Protein AF-A0A3D5CQK2-F1 (afdb_monomer)

Solvent-accessible surface area (backbone atoms only — not comparable to full-atom values): 5009 Å² total; per-residue (Å²): 112,69,68,62,52,50,52,53,48,52,52,50,51,50,52,46,52,52,44,53,65,49,51,35,66,54,27,60,74,37,90,89,38,42,69,60,22,73,66,38,76,58,35,52,73,76,72,50,62,82,87,41,76,71,49,64,73,43,48,68,57,54,51,52,44,51,53,49,49,50,53,53,52,50,51,50,48,52,55,54,49,60,63,62,71,64,127

Mean predicted aligned error: 10.71 Å

Radius of gyration: 16.51 Å; Cα contacts (8 Å, |Δi|>4): 35; chains: 1; bounding box: 40×27×44 Å

Foldseek 3Di:
DVVVVVVVVVVVVVVVVVCLVVVLVVLCVDPPSVVVSLLRLVSCVVPPDPVDPVVVVCVVVNVVSVVVCVVVVVVVVVVVVVVVPPD

Structure (mmCIF, N/CA/C/O backbone):
data_AF-A0A3D5CQK2-F1
#
_entry.id   AF-A0A3D5CQK2-F1
#
loop_
_atom_site.group_PDB
_atom_site.id
_atom_site.type_symbol
_atom_site.label_atom_id
_atom_site.label_alt_id
_atom_site.label_comp_id
_atom_site.label_asym_id
_atom_site.label_entity_id
_atom_site.label_seq_id
_atom_site.pdbx_PDB_ins_code
_atom_site.Cartn_x
_atom_site.Cartn_y
_atom_site.Cartn_z
_atom_site.occupancy
_atom_site.B_iso_or_equiv
_atom_site.auth_seq_id
_atom_site.auth_comp_id
_atom_site.auth_asym_id
_atom_site.auth_atom_id
_atom_site.pdbx_PDB_model_num
ATOM 1 N N . PHE A 1 1 ? 12.023 7.290 -28.423 1.00 53.47 1 PHE A N 1
ATOM 2 C CA . PHE A 1 1 ? 12.448 6.680 -27.144 1.00 53.47 1 PHE A CA 1
ATOM 3 C C . PHE A 1 1 ? 11.596 7.199 -25.984 1.00 53.47 1 PHE A C 1
ATOM 5 O O . PHE A 1 1 ? 10.880 6.400 -25.397 1.00 53.47 1 PHE A O 1
ATOM 12 N N . ILE A 1 2 ? 11.550 8.522 -25.759 1.00 55.22 2 ILE A N 1
ATOM 13 C CA . ILE A 1 2 ? 10.735 9.178 -24.711 1.00 55.22 2 ILE A CA 1
ATOM 14 C C . ILE A 1 2 ? 9.243 8.811 -24.801 1.00 55.22 2 ILE A C 1
ATOM 16 O O . ILE A 1 2 ? 8.651 8.396 -23.819 1.00 55.22 2 ILE A O 1
ATOM 20 N N . THR A 1 3 ? 8.631 8.845 -25.988 1.00 57.66 3 THR A N 1
ATOM 21 C CA . THR A 1 3 ? 7.197 8.529 -26.143 1.00 57.66 3 THR A CA 1
ATOM 22 C C . THR A 1 3 ? 6.856 7.088 -25.751 1.00 57.66 3 THR A C 1
ATOM 24 O O . THR A 1 3 ? 5.823 6.841 -25.143 1.00 57.66 3 THR A O 1
ATOM 27 N N . ARG A 1 4 ? 7.755 6.132 -26.035 1.00 58.03 4 ARG A N 1
ATOM 28 C CA . ARG A 1 4 ? 7.568 4.716 -25.680 1.00 58.03 4 ARG A CA 1
ATOM 29 C C . ARG A 1 4 ? 7.713 4.498 -24.172 1.00 58.03 4 ARG A C 1
ATOM 31 O O . ARG A 1 4 ? 6.938 3.731 -23.614 1.00 58.03 4 ARG A O 1
ATOM 38 N N . SER A 1 5 ? 8.643 5.192 -23.508 1.00 67.62 5 SER A N 1
ATOM 39 C CA . SER A 1 5 ? 8.762 5.124 -22.045 1.00 67.62 5 SER A CA 1
ATOM 40 C C . SER A 1 5 ? 7.592 5.814 -21.346 1.00 67.62 5 SER A C 1
ATOM 42 O O . SER A 1 5 ? 7.105 5.298 -20.347 1.00 67.62 5 SER A O 1
ATOM 44 N N . THR A 1 6 ? 7.081 6.923 -21.887 1.00 71.44 6 THR A N 1
ATOM 45 C CA . THR A 1 6 ? 5.912 7.618 -21.329 1.00 71.44 6 THR A CA 1
ATOM 46 C C . THR A 1 6 ? 4.642 6.780 -21.450 1.00 71.44 6 THR A C 1
ATOM 48 O O . THR A 1 6 ? 3.908 6.662 -20.477 1.00 71.44 6 THR A O 1
ATOM 51 N N . SER A 1 7 ? 4.391 6.138 -22.595 1.00 73.00 7 SER A N 1
ATOM 52 C CA . SER A 1 7 ? 3.224 5.258 -22.756 1.00 73.00 7 SER A CA 1
ATOM 53 C C . SER A 1 7 ? 3.285 4.024 -21.853 1.00 73.00 7 SER A C 1
ATOM 55 O O . SER A 1 7 ? 2.274 3.644 -21.270 1.00 73.00 7 SER A O 1
ATOM 57 N N . VAL A 1 8 ? 4.466 3.416 -21.700 1.00 77.62 8 VAL A N 1
ATOM 58 C CA . VAL A 1 8 ? 4.661 2.287 -20.775 1.00 77.62 8 VAL A CA 1
ATOM 59 C C . VAL A 1 8 ? 4.488 2.736 -19.323 1.00 77.62 8 VAL A C 1
ATOM 61 O O . VAL A 1 8 ? 3.829 2.039 -18.557 1.00 77.62 8 VAL A O 1
ATOM 64 N N . SER A 1 9 ? 4.997 3.918 -18.965 1.00 75.31 9 SER A N 1
ATOM 65 C CA . SER A 1 9 ? 4.789 4.522 -17.645 1.00 75.31 9 SER A CA 1
ATOM 66 C C . SER A 1 9 ? 3.304 4.756 -17.362 1.00 75.31 9 SER A C 1
ATOM 68 O O . SER A 1 9 ? 2.810 4.320 -16.333 1.00 75.31 9 SER A O 1
ATOM 70 N N . LEU A 1 10 ? 2.556 5.324 -18.315 1.00 82.69 10 LEU A N 1
ATOM 71 C CA . LEU A 1 10 ? 1.111 5.541 -18.179 1.00 82.69 10 LEU A CA 1
ATOM 72 C C . LEU A 1 10 ? 0.334 4.234 -17.982 1.00 82.69 10 LEU A C 1
ATOM 74 O O . LEU A 1 10 ? -0.539 4.172 -17.121 1.00 82.69 10 LEU A O 1
ATOM 78 N N . LEU A 1 11 ? 0.658 3.185 -18.744 1.00 83.62 11 LEU A N 1
ATOM 79 C CA . LEU A 1 11 ? 0.026 1.872 -18.587 1.00 83.62 11 LEU A CA 1
ATOM 80 C C . LEU A 1 11 ? 0.344 1.245 -17.226 1.00 83.62 11 LEU A C 1
ATOM 82 O O . LEU A 1 11 ? -0.553 0.714 -16.577 1.00 83.62 11 LEU A O 1
ATOM 86 N N . LEU A 1 12 ? 1.596 1.326 -16.774 1.00 78.44 12 LEU A N 1
ATOM 87 C CA . LEU A 1 12 ? 2.007 0.825 -15.462 1.00 78.44 12 LEU A CA 1
ATOM 88 C C . LEU A 1 12 ? 1.360 1.613 -14.323 1.00 78.44 12 LEU A C 1
ATOM 90 O O . LEU A 1 12 ? 0.873 1.000 -13.380 1.00 78.44 12 LEU A O 1
ATOM 94 N N . SER A 1 13 ? 1.294 2.941 -14.418 1.00 76.06 13 SER A N 1
ATOM 95 C CA . SER A 1 13 ? 0.593 3.783 -13.446 1.00 76.06 13 SER A CA 1
ATOM 96 C C . SER A 1 13 ? -0.900 3.470 -13.411 1.00 76.06 13 SER A C 1
ATOM 98 O O . SER A 1 13 ? -1.476 3.378 -12.334 1.00 76.06 13 SER A O 1
ATOM 100 N N . PHE A 1 14 ? -1.527 3.241 -14.566 1.00 82.69 14 PHE A N 1
ATOM 101 C CA . PHE A 1 14 ? -2.931 2.844 -14.631 1.00 82.69 14 PHE A CA 1
ATOM 102 C C . PHE A 1 14 ? -3.174 1.469 -13.994 1.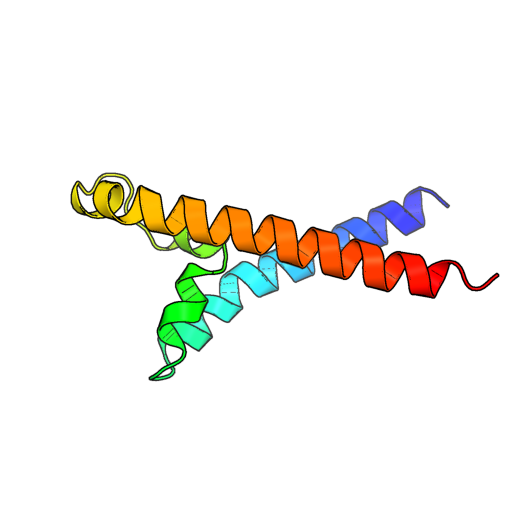00 82.69 14 PHE A C 1
ATOM 104 O O . PHE A 1 14 ? -4.092 1.314 -13.191 1.00 82.69 14 PHE A O 1
ATOM 111 N N . LEU A 1 15 ? -2.331 0.477 -14.300 1.00 80.56 15 LEU A N 1
ATOM 112 C CA . LEU A 1 15 ? -2.398 -0.847 -13.675 1.00 80.56 15 LEU A CA 1
ATOM 113 C C . LEU A 1 15 ? -2.129 -0.787 -12.170 1.00 80.56 15 LEU A C 1
ATOM 115 O O . LEU A 1 15 ? -2.768 -1.517 -11.418 1.00 80.56 15 LEU A O 1
ATOM 119 N N . TYR A 1 16 ? -1.220 0.088 -11.737 1.00 75.56 16 TYR A N 1
ATOM 120 C CA . TYR A 1 16 ? -0.952 0.340 -10.328 1.00 75.56 16 TYR A CA 1
ATOM 121 C C . TYR A 1 16 ? -2.206 0.866 -9.629 1.00 75.56 16 TYR A C 1
ATOM 123 O O . TYR A 1 16 ? -2.652 0.209 -8.698 1.00 75.56 16 TYR A O 1
ATOM 131 N N . ILE A 1 17 ? -2.831 1.932 -10.148 1.00 76.50 17 ILE A N 1
ATOM 132 C CA . ILE A 1 17 ? -4.074 2.518 -9.606 1.00 76.50 17 ILE A CA 1
ATOM 133 C C . ILE A 1 17 ? -5.205 1.479 -9.555 1.00 76.50 17 ILE A C 1
ATOM 135 O O . ILE A 1 17 ? -5.916 1.354 -8.562 1.00 76.50 17 ILE A O 1
ATOM 139 N N . MET A 1 18 ? -5.377 0.689 -10.618 1.00 78.44 18 MET A N 1
ATOM 140 C CA . MET A 1 18 ? -6.377 -0.384 -10.639 1.00 78.44 18 MET A CA 1
ATOM 141 C C . MET A 1 18 ? -6.069 -1.459 -9.588 1.00 78.44 18 MET A C 1
ATOM 143 O O . MET A 1 18 ? -6.962 -1.917 -8.879 1.00 78.44 18 MET A O 1
ATOM 147 N N . GLY A 1 19 ? -4.807 -1.859 -9.449 1.00 75.19 19 GLY A N 1
ATOM 148 C CA . GLY A 1 19 ? -4.387 -2.805 -8.422 1.00 75.19 19 GLY A CA 1
ATOM 149 C C . GLY A 1 19 ? -4.685 -2.277 -7.020 1.00 75.19 19 GLY A C 1
ATOM 150 O O . GLY A 1 19 ? -5.351 -2.949 -6.237 1.00 75.19 19 GLY A O 1
ATOM 151 N N . THR A 1 20 ? -4.259 -1.059 -6.713 1.00 71.94 20 THR A N 1
ATOM 152 C CA . THR A 1 20 ? -4.420 -0.444 -5.392 1.00 71.94 20 THR A CA 1
ATOM 153 C C . THR A 1 20 ? -5.869 -0.091 -5.059 1.00 71.94 20 THR A C 1
ATOM 155 O O . THR A 1 20 ? -6.226 -0.111 -3.885 1.00 71.94 20 THR A O 1
ATOM 158 N N . ALA A 1 21 ? -6.740 0.117 -6.049 1.00 69.44 21 ALA A N 1
ATOM 159 C CA . ALA A 1 21 ? -8.173 0.311 -5.824 1.00 69.44 21 ALA A CA 1
ATOM 160 C C . ALA A 1 21 ? -8.934 -1.001 -5.537 1.00 69.44 21 ALA A C 1
ATOM 162 O O . ALA A 1 21 ? -9.822 -1.029 -4.680 1.00 69.44 21 ALA A O 1
ATOM 163 N N . PHE A 1 22 ? -8.611 -2.095 -6.241 1.00 74.94 22 PHE A N 1
ATOM 164 C CA . PHE A 1 22 ? -9.390 -3.342 -6.183 1.00 74.94 22 PHE A CA 1
ATOM 165 C C . PHE A 1 22 ? -8.836 -4.384 -5.203 1.00 74.94 22 PHE A C 1
ATOM 167 O O . PHE A 1 22 ? -9.612 -5.067 -4.530 1.00 74.94 22 PHE A O 1
ATOM 174 N N . ILE A 1 23 ? -7.511 -4.520 -5.104 1.00 74.75 23 ILE A N 1
ATOM 175 C CA . ILE A 1 23 ? -6.851 -5.541 -4.273 1.00 74.75 23 ILE A CA 1
ATOM 176 C C . ILE A 1 23 ? -7.230 -5.413 -2.783 1.00 74.75 23 ILE A C 1
ATOM 178 O O . ILE A 1 23 ? -7.578 -6.435 -2.180 1.00 74.75 23 ILE A O 1
ATOM 182 N N . PRO A 1 24 ? -7.271 -4.208 -2.176 1.00 70.81 24 PRO A N 1
ATOM 183 C CA . PRO A 1 24 ? -7.692 -4.069 -0.782 1.00 70.81 24 PRO A CA 1
ATOM 184 C C . PRO A 1 24 ? -9.146 -4.503 -0.553 1.00 70.81 24 PRO A C 1
ATOM 186 O O . PRO A 1 24 ? -9.455 -5.133 0.455 1.00 70.81 24 PRO A O 1
ATOM 189 N N . GLY A 1 25 ? -10.041 -4.262 -1.515 1.00 70.81 25 GLY A N 1
ATOM 190 C CA . GLY A 1 25 ? -11.431 -4.721 -1.434 1.00 70.81 25 GLY A CA 1
ATOM 191 C C . GLY A 1 25 ? -11.574 -6.250 -1.419 1.00 70.81 25 GLY A C 1
ATOM 192 O O . GLY A 1 25 ? -12.547 -6.777 -0.875 1.00 70.81 25 GLY A O 1
ATOM 193 N N . VAL A 1 26 ? -10.604 -6.976 -1.984 1.00 75.44 26 VAL A N 1
ATOM 194 C CA . VAL A 1 26 ? -10.535 -8.445 -1.927 1.00 75.44 26 VAL A CA 1
ATOM 195 C C . VAL A 1 26 ? -9.960 -8.908 -0.588 1.00 75.44 26 VAL A C 1
ATOM 197 O O . VAL A 1 26 ? -10.534 -9.796 0.041 1.00 75.44 26 VAL A O 1
ATOM 200 N N . PHE A 1 27 ? -8.876 -8.289 -0.111 1.00 76.31 27 PHE A N 1
ATOM 201 C CA . PHE A 1 27 ? -8.255 -8.639 1.173 1.00 76.31 27 PHE A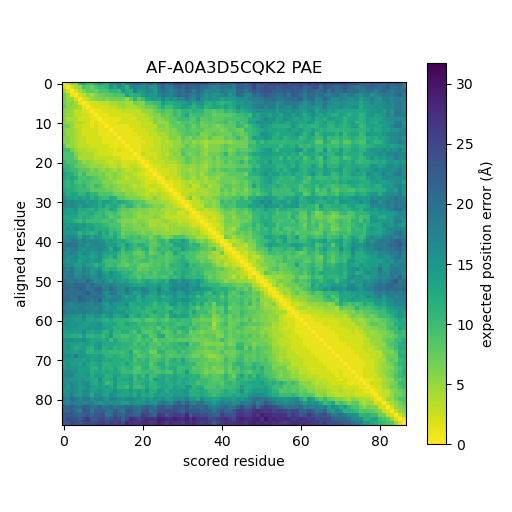 CA 1
ATOM 202 C C . PHE A 1 27 ? -9.166 -8.379 2.378 1.00 76.31 27 PHE A C 1
ATOM 204 O O . PHE A 1 27 ? -9.141 -9.161 3.324 1.00 76.31 27 PHE A O 1
ATOM 211 N N . ALA A 1 28 ? -10.044 -7.374 2.306 1.00 72.25 28 ALA A N 1
ATOM 212 C CA . ALA A 1 28 ? -11.052 -7.099 3.335 1.00 72.25 28 ALA A CA 1
ATOM 213 C C . ALA A 1 28 ? -12.046 -8.257 3.540 1.00 72.25 28 ALA A C 1
ATOM 215 O O . ALA A 1 28 ? -12.654 -8.377 4.598 1.00 72.25 28 ALA A O 1
ATOM 216 N N . LYS A 1 29 ? -12.244 -9.106 2.524 1.00 78.31 29 LYS A N 1
ATOM 217 C CA . LYS A 1 29 ? -13.209 -10.216 2.563 1.00 78.31 29 LYS A CA 1
ATOM 218 C C . LYS A 1 29 ? -12.595 -11.528 3.054 1.00 78.31 29 LYS A C 1
ATOM 220 O O . LYS A 1 29 ? -13.324 -12.499 3.257 1.00 78.31 29 LYS A O 1
ATOM 225 N N . ILE A 1 30 ? -11.274 -11.582 3.217 1.00 80.81 30 ILE A N 1
ATOM 226 C CA . ILE A 1 30 ? -10.541 -12.791 3.591 1.00 80.81 30 ILE A CA 1
ATOM 227 C C . ILE A 1 30 ? -10.108 -12.671 5.053 1.00 80.81 30 ILE A C 1
ATOM 229 O O . ILE A 1 30 ? -9.241 -11.866 5.393 1.00 80.81 30 ILE A O 1
ATOM 233 N N . LYS A 1 31 ? -10.666 -13.530 5.916 1.00 71.50 31 LYS A N 1
ATOM 234 C CA . LYS A 1 31 ? -10.288 -13.592 7.334 1.00 71.50 31 LYS A CA 1
ATOM 235 C C . LYS A 1 31 ? -8.780 -13.818 7.479 1.00 71.50 31 LYS A C 1
ATOM 237 O O . LYS A 1 31 ? -8.246 -14.802 6.974 1.00 71.50 31 LYS A O 1
ATOM 242 N N . GLY A 1 32 ? -8.113 -12.907 8.186 1.00 74.94 32 GLY A N 1
ATOM 243 C CA . GLY A 1 32 ? -6.667 -12.938 8.433 1.00 74.94 32 GLY A CA 1
ATOM 244 C C . GLY A 1 32 ? -5.822 -12.102 7.467 1.00 74.94 32 GLY A C 1
ATOM 245 O O . GLY A 1 32 ? -4.679 -11.805 7.800 1.00 74.94 32 GLY A O 1
ATOM 246 N N . LEU A 1 33 ? -6.366 -11.665 6.324 1.00 75.31 33 LEU A N 1
ATOM 247 C CA . LEU A 1 33 ? -5.695 -10.731 5.404 1.00 75.31 33 LEU A CA 1
ATOM 248 C C . LEU A 1 33 ? -6.256 -9.305 5.494 1.00 75.31 33 LEU A C 1
ATOM 250 O O . LEU A 1 33 ? -5.742 -8.404 4.840 1.00 75.31 33 LEU A O 1
ATOM 254 N N . GLU A 1 34 ? -7.251 -9.072 6.349 1.00 69.56 34 GLU A N 1
ATOM 255 C CA . GLU A 1 34 ? -7.862 -7.756 6.568 1.00 69.56 34 GLU A CA 1
ATOM 256 C C . GLU A 1 34 ? -6.819 -6.680 6.902 1.00 69.56 34 GLU A C 1
ATOM 258 O O . GLU A 1 34 ? -6.924 -5.557 6.423 1.00 69.56 34 GLU A O 1
ATOM 263 N N . PHE A 1 35 ? -5.748 -7.025 7.625 1.00 71.44 35 PHE A N 1
ATOM 264 C CA . PHE A 1 35 ? -4.693 -6.066 7.950 1.00 71.44 35 PHE A CA 1
ATOM 265 C C . PHE A 1 35 ? -3.961 -5.540 6.708 1.00 71.44 35 PHE A C 1
ATOM 267 O O . PHE A 1 35 ? -3.552 -4.388 6.724 1.00 71.44 35 PHE A O 1
ATOM 274 N N . LEU A 1 36 ? -3.816 -6.335 5.635 1.00 71.75 36 LEU A N 1
ATOM 275 C CA . LEU A 1 36 ? -3.138 -5.928 4.392 1.00 71.75 36 LEU A CA 1
ATOM 276 C C . LEU A 1 36 ? -3.900 -4.834 3.650 1.00 71.75 36 LEU A C 1
ATOM 278 O O . LEU A 1 36 ? -3.302 -4.110 2.860 1.00 71.75 36 LEU A O 1
ATOM 282 N N . THR A 1 37 ? -5.202 -4.689 3.899 1.00 70.06 37 THR A N 1
ATOM 283 C CA . THR A 1 37 ? -5.996 -3.609 3.299 1.00 70.06 37 THR A CA 1
ATOM 284 C C . THR A 1 37 ? -5.456 -2.244 3.701 1.00 70.06 37 THR A C 1
ATOM 286 O O . THR A 1 37 ? -5.325 -1.357 2.865 1.00 70.06 37 THR A O 1
ATOM 289 N N . GLU A 1 38 ? -5.022 -2.114 4.949 1.00 66.00 38 GLU A N 1
ATOM 290 C CA . GLU A 1 38 ? -4.449 -0.898 5.514 1.00 66.00 38 GLU A CA 1
ATOM 291 C C . GLU A 1 38 ? -2.993 -0.648 5.083 1.00 66.00 38 GLU A C 1
ATOM 293 O O . GLU A 1 38 ? -2.419 0.385 5.419 1.00 66.00 38 GLU A O 1
ATOM 298 N N . TRP A 1 39 ? -2.369 -1.564 4.336 1.00 66.12 39 TRP A N 1
ATOM 299 C CA . TRP A 1 39 ? -1.002 -1.384 3.831 1.00 66.12 39 TRP A CA 1
ATOM 300 C C . TRP A 1 39 ? -0.929 -0.642 2.499 1.00 66.12 39 TRP A C 1
ATOM 302 O O . TRP A 1 39 ? 0.146 -0.183 2.109 1.00 66.12 39 TRP A O 1
ATOM 312 N N . PHE A 1 40 ? -2.061 -0.485 1.815 1.00 65.88 40 PHE A N 1
ATOM 313 C CA . PHE A 1 40 ? -2.136 0.321 0.605 1.00 65.88 40 PHE A CA 1
ATOM 314 C C . PHE A 1 40 ? -2.583 1.737 0.970 1.00 65.88 40 PHE A C 1
ATOM 316 O O . PHE A 1 40 ? -3.625 1.953 1.585 1.00 65.88 40 PHE A O 1
ATOM 323 N N . THR A 1 41 ? -1.777 2.728 0.598 1.00 59.31 41 THR A N 1
ATOM 324 C CA . THR A 1 41 ? -2.010 4.137 0.947 1.00 59.31 41 THR A CA 1
ATOM 325 C C . THR A 1 41 ? -3.324 4.666 0.365 1.00 59.31 41 THR A C 1
ATOM 327 O O . THR A 1 41 ? -4.000 5.476 0.992 1.00 59.31 41 THR A O 1
ATOM 330 N N . GLU A 1 42 ? -3.726 4.170 -0.808 1.00 57.50 42 GLU A N 1
ATOM 331 C CA . GLU A 1 42 ? -5.001 4.527 -1.440 1.00 57.50 42 GLU A CA 1
ATOM 332 C C . GLU A 1 42 ? -6.225 3.975 -0.700 1.00 57.50 42 GLU A C 1
ATOM 334 O O . GLU A 1 42 ? -7.296 4.571 -0.793 1.00 57.50 42 GLU A O 1
ATOM 339 N N . THR A 1 43 ? -6.094 2.904 0.091 1.00 61.31 43 THR A N 1
ATOM 340 C CA . THR A 1 43 ? -7.225 2.380 0.870 1.00 61.31 43 THR A CA 1
ATOM 341 C C . THR A 1 43 ? -7.659 3.364 1.941 1.00 61.31 43 THR A C 1
ATOM 343 O O . THR A 1 43 ? -8.849 3.555 2.157 1.00 61.31 43 THR A O 1
ATOM 346 N N . TRP A 1 44 ? -6.700 4.038 2.573 1.00 62.84 44 TRP A N 1
ATOM 347 C CA . TRP A 1 44 ? -6.990 5.097 3.535 1.00 62.84 44 TRP A CA 1
ATOM 348 C C . TRP A 1 44 ? -7.736 6.253 2.873 1.00 62.84 44 TRP A C 1
ATOM 350 O O . TRP A 1 44 ? -8.687 6.792 3.419 1.00 62.84 44 TRP A O 1
ATOM 360 N N . LEU A 1 45 ? -7.343 6.601 1.649 1.00 63.47 45 LEU A N 1
ATOM 361 C CA . LEU A 1 45 ? -7.947 7.701 0.901 1.00 63.47 45 LEU A CA 1
ATOM 362 C C . LEU A 1 45 ? -9.372 7.380 0.416 1.00 63.47 45 LEU A C 1
ATOM 364 O O . LEU A 1 45 ? -10.198 8.282 0.324 1.00 63.47 45 LEU A O 1
ATOM 368 N N . MET A 1 46 ? -9.658 6.109 0.124 1.00 63.72 46 MET A N 1
ATOM 369 C CA . MET A 1 46 ? -10.936 5.660 -0.444 1.00 63.72 46 MET A CA 1
ATOM 370 C C . MET A 1 46 ? -11.937 5.129 0.591 1.00 63.72 46 MET A C 1
ATOM 372 O O . MET A 1 46 ? -13.141 5.187 0.350 1.00 63.72 46 MET A O 1
ATOM 376 N N . TYR A 1 47 ? -11.466 4.585 1.716 1.00 64.06 47 TYR A N 1
ATOM 377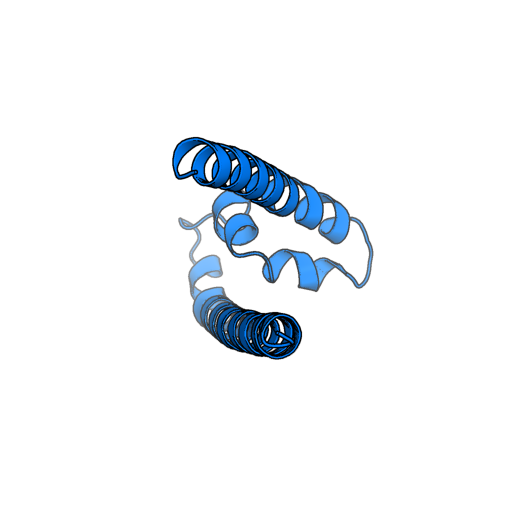 C CA . TYR A 1 47 ? -12.303 3.849 2.674 1.00 64.06 47 TYR A CA 1
ATOM 378 C C . TYR A 1 47 ? -12.277 4.425 4.096 1.00 64.06 47 TYR A C 1
ATOM 380 O O . TYR A 1 47 ? -12.976 3.903 4.966 1.00 64.06 47 TYR A O 1
ATOM 388 N N . THR A 1 48 ? -11.510 5.488 4.356 1.00 66.25 48 THR A N 1
ATOM 389 C CA . THR A 1 48 ? -11.477 6.143 5.669 1.00 66.25 48 THR A CA 1
ATOM 390 C C . THR A 1 48 ? -12.253 7.455 5.648 1.00 66.25 48 THR A C 1
ATOM 392 O O . THR A 1 48 ? -12.014 8.330 4.818 1.00 66.25 48 THR A O 1
ATOM 395 N N . ASP A 1 49 ? -13.166 7.619 6.606 1.00 68.81 49 ASP A N 1
ATOM 396 C CA . ASP A 1 49 ? -13.814 8.902 6.857 1.00 68.81 49 ASP A CA 1
ATOM 397 C C . ASP A 1 49 ? -12.886 9.795 7.696 1.00 68.81 49 ASP A C 1
ATOM 399 O O . ASP A 1 49 ? -12.714 9.613 8.905 1.00 68.81 49 ASP A O 1
ATOM 403 N N . PHE A 1 50 ? -12.260 10.774 7.046 1.00 69.25 50 PHE A N 1
ATOM 404 C C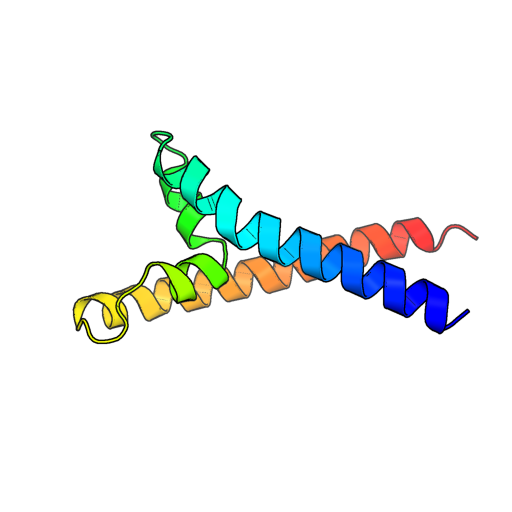A . PHE A 1 50 ? -11.353 11.720 7.699 1.00 69.25 50 PHE A CA 1
ATOM 405 C C . PHE A 1 50 ? -12.066 12.724 8.616 1.00 69.25 50 PHE A C 1
ATOM 407 O O . PHE A 1 50 ? -11.399 13.388 9.409 1.00 69.25 50 PHE A O 1
ATOM 414 N N . ALA A 1 51 ? -13.397 12.836 8.550 1.00 69.81 51 ALA A N 1
ATOM 415 C CA . ALA A 1 51 ? -14.171 13.691 9.448 1.00 69.81 51 ALA A CA 1
ATOM 416 C C . ALA A 1 51 ? -14.430 13.034 10.817 1.00 69.81 51 ALA A C 1
ATOM 418 O O . ALA A 1 51 ? -14.845 13.708 11.764 1.00 69.81 51 ALA A O 1
ATOM 419 N N . GLN A 1 52 ? -14.172 11.731 10.957 1.00 70.56 52 GLN A N 1
ATOM 420 C CA . GLN A 1 52 ? -14.397 10.995 12.197 1.00 70.56 52 GLN A CA 1
ATOM 421 C C . GLN A 1 52 ? -13.214 11.114 13.169 1.00 70.56 52 GLN A C 1
ATOM 423 O O . GLN A 1 52 ? -12.067 10.833 12.830 1.00 70.56 52 GLN A O 1
ATOM 428 N N 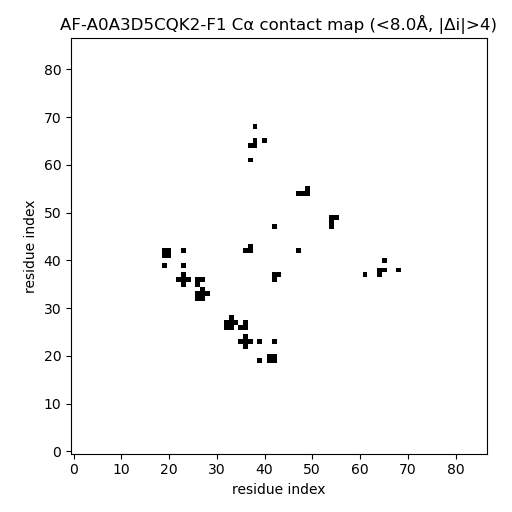. GLN A 1 53 ? -13.494 11.443 14.438 1.00 62.97 53 GLN A N 1
ATOM 429 C CA . GLN A 1 53 ? -12.465 11.549 15.487 1.00 62.97 53 GLN A CA 1
ATOM 430 C C . GLN A 1 53 ? -11.660 10.252 15.695 1.00 62.97 53 GLN A C 1
ATOM 432 O O . GLN A 1 53 ? -10.482 10.301 16.050 1.00 62.97 53 GLN A O 1
ATOM 437 N N . ALA A 1 54 ? -12.269 9.093 15.431 1.00 67.38 54 ALA A N 1
ATOM 438 C CA . ALA A 1 54 ? -11.604 7.794 15.511 1.00 67.38 54 ALA A CA 1
ATOM 439 C C . ALA A 1 54 ? -10.442 7.656 14.507 1.00 67.38 54 ALA A C 1
ATOM 441 O O . ALA A 1 54 ? -9.450 6.993 14.810 1.00 67.38 54 ALA A O 1
ATOM 442 N N 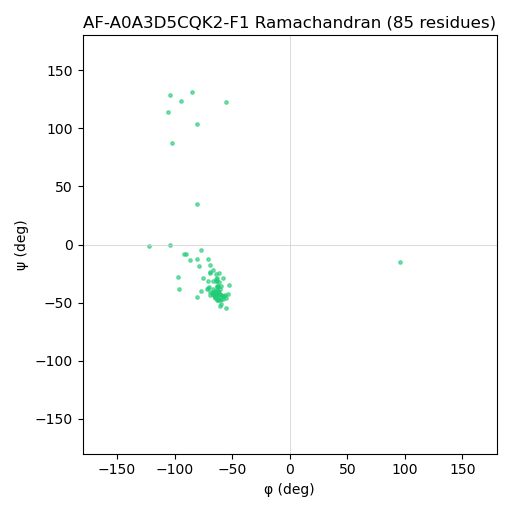. THR A 1 55 ? -10.500 8.341 13.364 1.00 63.81 55 THR A N 1
ATOM 443 C CA . THR A 1 55 ? -9.468 8.307 12.317 1.00 63.81 55 THR A CA 1
ATOM 444 C C . THR A 1 55 ? -8.146 8.926 12.777 1.00 63.81 55 THR A C 1
ATOM 446 O O . THR A 1 55 ? -7.072 8.441 12.421 1.00 63.81 55 THR A O 1
ATOM 449 N N . TYR A 1 56 ? -8.184 9.925 13.665 1.00 64.44 56 TYR A N 1
ATOM 450 C CA . TYR A 1 56 ? -6.965 10.518 14.236 1.00 64.44 56 TYR A CA 1
ATOM 451 C C . TYR A 1 56 ? -6.162 9.517 15.074 1.00 64.44 56 TYR A C 1
ATOM 453 O O . TYR A 1 56 ? -4.935 9.588 15.109 1.00 64.44 56 TYR A O 1
ATOM 461 N N . SER A 1 57 ? -6.830 8.539 15.696 1.00 71.75 57 SER A N 1
ATOM 462 C CA . SER A 1 57 ? -6.150 7.479 16.454 1.00 71.75 57 SER A CA 1
ATOM 463 C C . SER A 1 57 ? -5.370 6.506 15.560 1.00 71.75 57 SER A C 1
ATOM 465 O O . SER A 1 57 ? -4.463 5.824 16.032 1.00 71.75 57 SER A O 1
ATOM 467 N N . GLN A 1 58 ? -5.672 6.477 14.258 1.00 72.31 58 GLN A N 1
ATOM 468 C CA . GLN A 1 58 ? -5.012 5.623 13.271 1.00 72.31 58 GLN A CA 1
ATOM 469 C C . GLN A 1 58 ? -3.792 6.306 12.624 1.00 72.31 58 GLN A C 1
ATOM 471 O O . GLN A 1 58 ? -3.007 5.642 11.948 1.00 72.31 58 GLN A O 1
ATOM 476 N N . ALA A 1 59 ? -3.566 7.602 12.878 1.00 71.12 59 ALA A N 1
ATOM 477 C CA . ALA A 1 59 ? -2.422 8.353 12.351 1.00 71.12 59 ALA A CA 1
ATOM 478 C C . ALA A 1 59 ? -1.047 7.717 12.645 1.00 71.12 59 ALA A C 1
ATOM 480 O O . ALA A 1 59 ? -0.238 7.625 11.719 1.00 71.12 59 ALA A O 1
ATOM 481 N N . PRO A 1 60 ? -0.764 7.187 13.855 1.00 76.62 60 PRO A N 1
ATOM 482 C CA . PRO A 1 60 ? 0.499 6.495 14.116 1.00 76.62 60 PRO A CA 1
ATOM 483 C C . PRO A 1 60 ? 0.677 5.246 13.240 1.00 76.62 60 PRO A C 1
ATOM 485 O O . PRO A 1 60 ? 1.780 4.966 12.771 1.00 76.62 60 PRO A O 1
ATOM 488 N N . LYS A 1 61 ? -0.416 4.516 12.980 1.00 73.62 61 LYS A N 1
ATOM 489 C CA . LYS A 1 61 ? -0.421 3.317 12.133 1.00 73.62 61 LYS A CA 1
ATOM 490 C C . LYS A 1 61 ? -0.174 3.679 10.667 1.00 73.62 61 LYS A C 1
ATOM 492 O O . LYS A 1 61 ? 0.665 3.046 10.031 1.00 73.62 61 LYS A O 1
ATOM 497 N N . MET A 1 62 ? -0.814 4.738 10.167 1.00 72.25 62 MET A N 1
ATOM 498 C CA . MET A 1 62 ? -0.592 5.268 8.814 1.00 72.25 62 MET A CA 1
ATOM 499 C C . MET A 1 62 ? 0.871 5.670 8.580 1.00 72.25 62 MET A C 1
ATOM 501 O O . MET A 1 62 ? 1.455 5.327 7.549 1.00 72.25 62 MET A O 1
ATOM 505 N N . ILE A 1 63 ? 1.490 6.354 9.549 1.00 78.88 63 ILE A N 1
ATOM 506 C CA . ILE A 1 63 ? 2.903 6.759 9.477 1.00 78.88 63 ILE A CA 1
ATOM 507 C C . ILE A 1 63 ? 3.818 5.530 9.437 1.00 78.88 63 ILE A C 1
ATOM 509 O O . ILE A 1 63 ? 4.726 5.465 8.607 1.00 78.88 63 ILE A O 1
ATOM 513 N N . LEU A 1 64 ? 3.569 4.545 10.305 1.00 79.31 64 LEU A N 1
ATOM 514 C CA . LEU A 1 64 ? 4.380 3.330 10.387 1.00 79.31 64 LEU A CA 1
ATOM 515 C C . LEU A 1 64 ? 4.316 2.525 9.087 1.00 79.31 64 LEU A C 1
ATOM 517 O O . LEU A 1 64 ? 5.357 2.159 8.546 1.00 79.31 64 LEU A O 1
ATOM 521 N N . VAL A 1 65 ? 3.113 2.305 8.555 1.00 78.06 65 VAL A N 1
ATOM 522 C CA . VAL A 1 65 ? 2.916 1.632 7.264 1.00 78.06 65 VAL A CA 1
ATOM 523 C C . VAL A 1 65 ? 3.645 2.384 6.153 1.00 78.06 65 VAL A C 1
ATOM 525 O O . VAL A 1 65 ? 4.387 1.771 5.392 1.00 78.06 65 VAL A O 1
ATOM 528 N N . SER A 1 66 ? 3.508 3.712 6.091 1.00 73.62 66 SER A N 1
ATOM 529 C CA . SER A 1 66 ? 4.168 4.531 5.066 1.00 73.62 66 SER A CA 1
ATOM 530 C C . SER A 1 66 ? 5.693 4.404 5.120 1.00 73.62 66 SER A C 1
ATOM 532 O O . SER A 1 66 ? 6.333 4.225 4.084 1.00 73.62 66 SER A O 1
ATOM 534 N N . LEU A 1 67 ? 6.281 4.431 6.320 1.00 81.38 67 LEU A N 1
ATOM 535 C CA . LEU A 1 67 ? 7.716 4.216 6.516 1.00 81.38 67 LEU A CA 1
ATOM 536 C C . LEU A 1 67 ? 8.157 2.838 6.021 1.00 81.38 67 LEU A C 1
ATOM 538 O O . LEU A 1 67 ? 9.135 2.743 5.278 1.00 81.38 67 LEU A O 1
ATOM 542 N N . VAL A 1 68 ? 7.434 1.776 6.387 1.00 82.19 6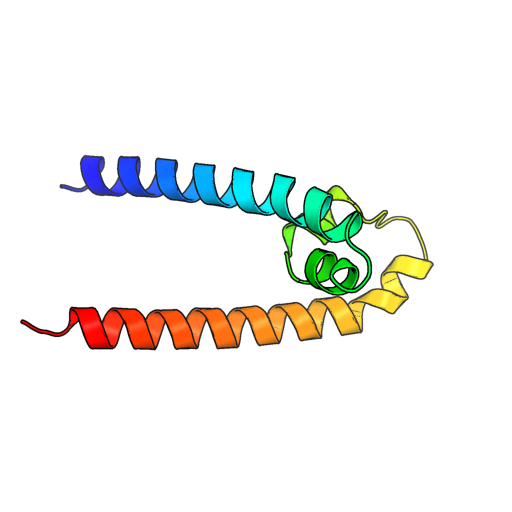8 VAL A N 1
ATOM 543 C CA . VAL A 1 68 ? 7.777 0.421 5.937 1.00 82.19 68 VAL A CA 1
ATOM 544 C C . VAL A 1 68 ? 7.651 0.313 4.419 1.00 82.19 68 VAL A C 1
ATOM 546 O O . VAL A 1 68 ? 8.553 -0.219 3.776 1.00 82.19 68 VAL A O 1
ATOM 549 N N . THR A 1 69 ? 6.601 0.873 3.820 1.00 79.31 69 THR A N 1
ATOM 550 C CA . THR A 1 69 ? 6.412 0.866 2.365 1.00 79.31 69 THR A CA 1
ATOM 551 C C . THR A 1 69 ? 7.543 1.588 1.638 1.00 79.31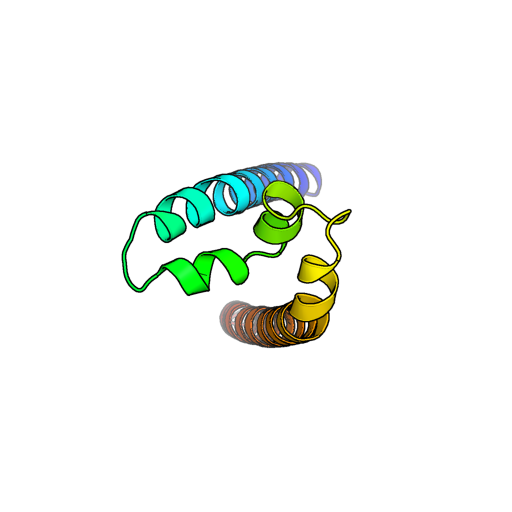 69 THR A C 1
ATOM 553 O O . THR A 1 69 ? 8.030 1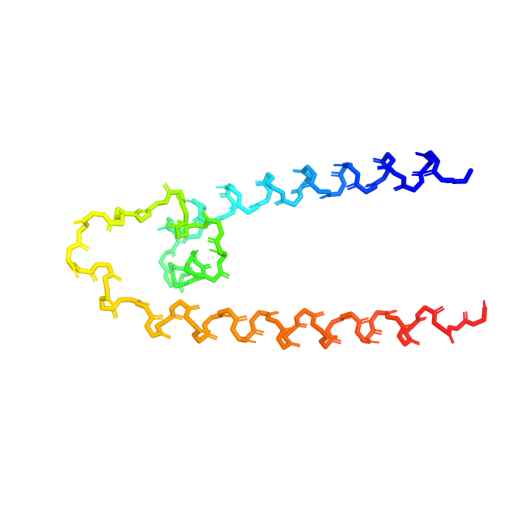.074 0.630 1.00 79.31 69 THR A O 1
ATOM 556 N N . ILE A 1 70 ? 8.021 2.729 2.149 1.00 80.56 70 ILE A N 1
ATOM 557 C CA . ILE A 1 70 ? 9.178 3.443 1.582 1.00 80.56 70 ILE A CA 1
ATOM 558 C C . ILE A 1 70 ? 10.434 2.574 1.661 1.00 80.56 70 ILE A C 1
ATOM 560 O O . ILE A 1 70 ? 11.143 2.438 0.662 1.00 80.56 70 ILE A O 1
ATOM 564 N N . VAL A 1 71 ? 10.705 1.963 2.817 1.00 83.38 71 VAL A N 1
ATOM 565 C CA . VAL A 1 71 ? 11.887 1.112 3.022 1.00 83.38 71 VAL A CA 1
ATOM 566 C C . VAL A 1 71 ? 11.846 -0.105 2.099 1.00 83.38 71 VAL A C 1
ATOM 568 O O . VAL A 1 71 ? 12.821 -0.371 1.399 1.00 83.38 71 VAL A O 1
ATOM 571 N N . VAL A 1 72 ? 10.714 -0.808 2.037 1.00 80.88 72 VAL A N 1
ATOM 572 C CA . VAL A 1 72 ? 10.530 -1.997 1.191 1.00 80.88 72 VAL A CA 1
ATOM 573 C C . VAL A 1 72 ? 10.612 -1.633 -0.288 1.00 80.88 72 VAL A C 1
ATOM 575 O O . VAL A 1 72 ? 11.322 -2.302 -1.034 1.00 80.88 72 VAL A O 1
ATOM 578 N N . SER A 1 73 ? 9.954 -0.553 -0.717 1.00 76.75 73 SER A N 1
ATOM 579 C CA . SER A 1 73 ? 10.008 -0.098 -2.114 1.00 76.75 73 SER A CA 1
ATOM 580 C C . SER A 1 73 ? 11.421 0.322 -2.511 1.00 76.75 73 SER A C 1
ATOM 582 O O . SER A 1 73 ? 11.880 -0.020 -3.598 1.00 76.75 73 SER A O 1
ATOM 584 N N . SER A 1 74 ? 12.145 1.002 -1.618 1.00 78.06 74 SER A N 1
ATOM 585 C CA . SER A 1 74 ? 13.538 1.397 -1.853 1.00 78.06 74 SER A CA 1
ATOM 586 C C . SER A 1 74 ? 14.465 0.183 -1.913 1.00 78.06 74 SER A C 1
ATOM 588 O O . SER A 1 74 ? 15.317 0.109 -2.795 1.00 78.06 74 SER A O 1
ATOM 590 N N . ALA A 1 75 ? 14.283 -0.796 -1.022 1.00 84.25 75 ALA A N 1
ATOM 591 C CA . ALA A 1 75 ? 15.049 -2.041 -1.016 1.00 84.25 75 ALA A CA 1
ATOM 592 C C . ALA A 1 75 ? 14.793 -2.882 -2.275 1.00 84.25 75 ALA A C 1
ATOM 594 O O . ALA A 1 75 ? 15.739 -3.360 -2.897 1.00 84.25 75 ALA A O 1
ATOM 595 N N . LEU A 1 76 ? 13.530 -3.016 -2.692 1.00 81.06 76 LEU A N 1
ATOM 596 C CA . LEU A 1 76 ? 13.155 -3.687 -3.939 1.00 81.06 76 LEU A CA 1
ATOM 597 C C . LEU A 1 76 ? 13.714 -2.957 -5.159 1.00 81.06 76 LEU A C 1
ATOM 599 O O . LEU A 1 76 ? 14.254 -3.604 -6.052 1.00 81.06 76 LEU A O 1
ATOM 603 N N . GLY A 1 77 ? 13.635 -1.625 -5.178 1.00 77.75 77 GLY A N 1
ATOM 604 C CA . GLY A 1 77 ? 14.254 -0.799 -6.209 1.00 77.75 77 GLY A CA 1
ATOM 605 C C . GLY A 1 77 ? 15.748 -1.086 -6.308 1.00 77.75 77 GLY A C 1
ATOM 606 O O . GLY A 1 77 ? 16.221 -1.487 -7.367 1.00 77.75 77 GLY A O 1
ATOM 607 N N . MET A 1 78 ? 16.479 -0.984 -5.195 1.00 80.56 78 MET A N 1
ATOM 608 C CA . MET A 1 78 ? 17.910 -1.302 -5.148 1.00 80.56 78 MET A CA 1
ATOM 609 C C . MET A 1 78 ? 18.209 -2.728 -5.625 1.00 80.56 78 MET A C 1
ATOM 611 O O . MET A 1 78 ? 19.123 -2.910 -6.421 1.00 80.56 78 MET A O 1
ATOM 615 N N . PHE A 1 79 ? 17.424 -3.726 -5.213 1.00 78.44 79 PHE A N 1
ATOM 616 C CA . PHE A 1 79 ? 17.612 -5.120 -5.625 1.00 78.44 79 PHE A CA 1
ATOM 617 C C . PHE A 1 79 ? 17.383 -5.333 -7.131 1.00 78.44 79 PHE A C 1
ATOM 619 O O . PHE A 1 79 ? 18.163 -6.017 -7.794 1.00 78.44 79 PHE A O 1
ATOM 626 N N . ILE A 1 80 ? 16.333 -4.730 -7.694 1.00 76.62 80 ILE A N 1
ATOM 627 C CA . ILE A 1 80 ? 16.012 -4.820 -9.126 1.00 76.62 80 ILE A CA 1
ATOM 628 C C . ILE A 1 80 ? 17.050 -4.059 -9.963 1.00 76.62 80 ILE A C 1
ATOM 630 O O . ILE A 1 80 ? 17.481 -4.562 -11.004 1.00 76.62 80 ILE A O 1
ATOM 634 N N . PHE A 1 81 ? 17.494 -2.883 -9.509 1.00 65.56 81 PHE A N 1
ATOM 635 C CA . PHE A 1 81 ? 18.514 -2.092 -10.200 1.00 65.56 81 PHE A CA 1
ATOM 636 C C . PHE A 1 81 ? 19.904 -2.727 -10.106 1.00 65.56 81 PHE A C 1
ATOM 638 O O . PHE A 1 81 ? 20.591 -2.772 -11.120 1.00 65.56 81 PHE A O 1
ATOM 645 N N . GLN A 1 82 ? 20.280 -3.332 -8.974 1.00 60.97 82 GLN A N 1
ATOM 646 C CA . GLN A 1 82 ? 21.504 -4.143 -8.883 1.00 60.97 82 GLN A CA 1
ATOM 647 C C . GLN A 1 82 ? 21.493 -5.325 -9.856 1.00 60.97 82 GLN A C 1
ATOM 649 O O . GLN A 1 82 ? 22.533 -5.679 -10.399 1.00 60.97 82 GLN A O 1
ATOM 654 N N . LYS A 1 83 ? 20.329 -5.942 -10.096 1.00 56.38 83 LYS A N 1
ATOM 655 C CA . LYS A 1 83 ? 20.200 -7.020 -11.088 1.00 56.38 83 LYS A CA 1
ATOM 656 C C . LYS A 1 83 ? 20.207 -6.518 -12.533 1.00 56.38 83 LYS A C 1
ATOM 658 O O . LYS A 1 83 ? 20.595 -7.269 -13.421 1.00 56.38 83 LYS A O 1
ATOM 663 N N . SER A 1 84 ? 19.744 -5.289 -12.759 1.00 55.12 84 SER A N 1
ATOM 664 C CA . SER A 1 84 ? 19.738 -4.643 -14.078 1.00 55.12 84 SER A CA 1
ATOM 665 C C . SER A 1 84 ? 21.112 -4.087 -14.462 1.00 55.12 84 SER A C 1
ATOM 667 O O . SER A 1 84 ? 21.370 -3.915 -15.645 1.00 55.12 84 SER A O 1
ATOM 669 N N . ASP A 1 85 ? 22.012 -3.890 -13.492 1.00 47.31 85 ASP A N 1
ATOM 670 C CA . ASP A 1 85 ? 23.432 -3.562 -13.702 1.00 47.31 85 ASP A CA 1
ATOM 671 C C . ASP A 1 85 ? 24.282 -4.813 -14.035 1.00 47.31 85 ASP A C 1
ATOM 673 O O . ASP A 1 85 ? 25.441 -4.957 -13.643 1.00 47.31 85 ASP A O 1
ATOM 677 N N . ILE A 1 86 ? 23.688 -5.768 -14.760 1.00 54.12 86 ILE A N 1
ATOM 678 C CA . ILE A 1 86 ? 24.407 -6.832 -15.465 1.00 54.12 86 ILE A CA 1
ATOM 679 C C . ILE A 1 86 ? 24.444 -6.425 -16.942 1.00 54.12 86 ILE A C 1
ATOM 681 O O . ILE A 1 86 ? 23.572 -6.825 -17.704 1.00 54.12 86 ILE A O 1
ATOM 685 N N . LYS A 1 87 ? 25.478 -5.639 -17.282 1.00 43.50 87 LYS A N 1
ATOM 686 C CA . LYS A 1 87 ? 25.985 -5.271 -18.624 1.00 43.50 87 LYS A CA 1
ATOM 687 C C . LYS A 1 87 ? 24.985 -4.775 -19.674 1.00 43.50 87 LYS A C 1
ATOM 689 O O . LYS A 1 87 ? 24.275 -5.602 -20.283 1.00 43.50 87 LYS A O 1
#

pLDDT: mean 71.09, std 8.68, range [43.5, 84.25]

Secondary structure (DSSP, 8-state):
-HHHHHHHHHHHHHHHHHHHHHHHHHHTTSTTTHHHHTTSHHHHHHH--TTSHHHHTTHHHHHHHHHHHHHHHHHHHHHHHHHH---

Sequence (87 aa):
FITRSTSVSLLLSFLYIMGTAFIPGVFAKIKGLEFLTEWFTETWLMYTDFAQQATYSQAPKMILVSLVTIVVSSALGMFIFQKSDIK